Protein AF-A0A3M1LYR3-F1 (afdb_monomer_lite)

Sequence (43 aa):
AFRQRLQEAGKPVKLAITACARKLLTILNAMFRDNTDYRPAPA

Foldseek 3Di:
DQLVVCVVVVHDNVVSVVVVVVVVVVVVVVCVVVVHDDDDDDD

Secondary structure (DSSP, 8-state):
-HHHHHHHTT--HHHHHHHHHHHHHHHHHHHHHTT----PPP-

pLDDT: mean 91.11, std 6.88, range [66.56, 96.81]

Structure (mmCIF, N/CA/C/O backbone):
data_AF-A0A3M1LYR3-F1
#
_entry.id   AF-A0A3M1LYR3-F1
#
loop_
_atom_site.group_PDB
_atom_site.id
_atom_site.type_symbol
_atom_site.label_atom_id
_atom_site.label_alt_id
_atom_site.label_comp_id
_atom_site.label_asym_id
_atom_site.label_entity_id
_atom_site.label_seq_id
_atom_site.pdbx_PDB_ins_code
_atom_site.Cartn_x
_atom_site.Cartn_y
_atom_site.Cartn_z
_atom_site.occupancy
_atom_site.B_iso_or_equiv
_atom_site.auth_seq_id
_atom_site.auth_comp_id
_atom_site.auth_asym_id
_atom_site.auth_atom_id
_atom_site.pdbx_PDB_model_num
ATOM 1 N N . ALA A 1 1 ? -7.097 7.253 -1.287 1.00 77.69 1 ALA A N 1
ATOM 2 C CA . ALA A 1 1 ? -7.7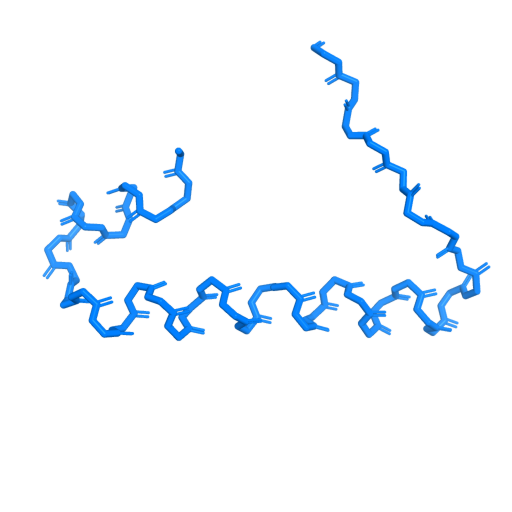79 6.198 -2.072 1.00 77.69 1 ALA A CA 1
ATOM 3 C C . ALA A 1 1 ? -7.706 4.788 -1.449 1.00 77.69 1 ALA A C 1
ATOM 5 O O . ALA A 1 1 ? -8.686 4.372 -0.857 1.00 77.69 1 ALA A O 1
ATOM 6 N N . PHE A 1 2 ? -6.604 4.018 -1.527 1.00 85.88 2 PHE A N 1
ATOM 7 C CA . PHE A 1 2 ? -6.628 2.577 -1.156 1.00 85.88 2 PHE A CA 1
ATOM 8 C C . PHE A 1 2 ? -6.916 2.290 0.332 1.00 85.88 2 PHE A C 1
ATOM 10 O O . PHE A 1 2 ? -7.788 1.485 0.643 1.00 85.88 2 PHE A O 1
ATOM 17 N N . ARG A 1 3 ? -6.233 2.982 1.254 1.00 88.31 3 ARG A N 1
ATOM 18 C CA . ARG A 1 3 ? -6.491 2.860 2.701 1.00 88.31 3 ARG A CA 1
ATOM 19 C C . ARG A 1 3 ? -7.919 3.273 3.070 1.00 88.31 3 ARG A C 1
ATOM 21 O O . ARG A 1 3 ? -8.556 2.571 3.843 1.00 88.31 3 ARG A O 1
ATOM 28 N N . GLN A 1 4 ? -8.399 4.383 2.507 1.00 89.75 4 GLN A N 1
ATOM 29 C CA . GLN A 1 4 ? -9.757 4.889 2.741 1.00 89.75 4 GLN A CA 1
ATOM 30 C C . GLN A 1 4 ? -10.803 3.860 2.318 1.00 89.75 4 GLN A C 1
ATOM 32 O O . GLN A 1 4 ? -11.628 3.497 3.139 1.00 89.75 4 GLN A O 1
ATOM 37 N N . ARG A 1 5 ? -10.668 3.258 1.128 1.00 92.25 5 ARG A N 1
ATOM 38 C CA . ARG A 1 5 ? -11.566 2.182 0.669 1.00 92.25 5 ARG A CA 1
ATOM 39 C C . ARG A 1 5 ? -11.603 0.983 1.619 1.00 92.25 5 ARG A C 1
ATOM 41 O O . ARG A 1 5 ? -12.642 0.356 1.783 1.00 92.25 5 ARG A O 1
ATOM 48 N N . LEU A 1 6 ? -10.475 0.642 2.249 1.00 90.81 6 LEU A N 1
ATOM 49 C CA . LEU A 1 6 ? -10.436 -0.430 3.251 1.00 90.81 6 LEU A CA 1
ATOM 50 C C . LEU A 1 6 ? -11.160 -0.020 4.540 1.00 90.81 6 LEU A C 1
ATOM 52 O O . LEU A 1 6 ? -11.880 -0.835 5.109 1.00 90.81 6 LEU A O 1
ATOM 56 N N . GLN A 1 7 ? -10.981 1.222 4.987 1.00 90.50 7 GLN A N 1
ATOM 57 C CA . GLN A 1 7 ? -11.649 1.757 6.175 1.00 90.50 7 GLN A CA 1
ATOM 58 C C . GLN A 1 7 ? -13.162 1.916 5.961 1.00 90.50 7 GLN A C 1
ATOM 60 O O . GLN A 1 7 ? -13.932 1.523 6.828 1.00 90.50 7 GLN A O 1
ATOM 65 N N . GLU A 1 8 ? -13.584 2.408 4.794 1.00 91.94 8 GLU A N 1
ATOM 66 C CA . GLU A 1 8 ? -14.987 2.496 4.361 1.00 91.94 8 GLU A CA 1
ATOM 67 C C . GLU A 1 8 ? -15.648 1.113 4.305 1.00 91.94 8 GLU A C 1
ATOM 69 O O . GLU A 1 8 ? -16.806 0.962 4.673 1.00 91.94 8 GLU A O 1
ATOM 74 N N . ALA A 1 9 ? -14.891 0.075 3.938 1.00 91.62 9 ALA A N 1
ATOM 75 C CA . ALA A 1 9 ? -15.333 -1.318 4.000 1.00 91.62 9 ALA A CA 1
ATOM 76 C C . ALA A 1 9 ? -15.352 -1.908 5.431 1.00 91.62 9 ALA A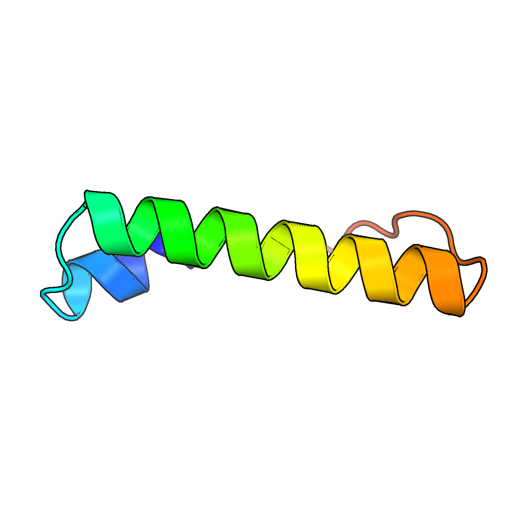 C 1
ATOM 78 O O . ALA A 1 9 ? -15.432 -3.127 5.589 1.00 91.62 9 ALA A O 1
ATOM 79 N N . GLY A 1 10 ? -15.213 -1.083 6.476 1.00 91.81 10 GLY A N 1
ATOM 80 C CA . GLY A 1 10 ? -15.275 -1.497 7.881 1.00 91.81 10 GLY A CA 1
ATOM 81 C C . GLY A 1 10 ? -14.037 -2.240 8.391 1.00 91.81 10 GLY A C 1
ATOM 82 O O . GLY A 1 10 ? -14.077 -2.846 9.463 1.00 91.81 10 GLY A O 1
ATOM 83 N N . LYS A 1 11 ? -12.919 -2.238 7.651 1.00 91.75 11 LYS A N 1
ATOM 84 C CA . LYS A 1 11 ? -11.713 -2.963 8.077 1.00 91.75 11 LYS A CA 1
ATOM 85 C C . LYS A 1 11 ? -10.984 -2.221 9.206 1.00 91.75 11 LYS A C 1
ATOM 87 O O . LYS A 1 11 ? 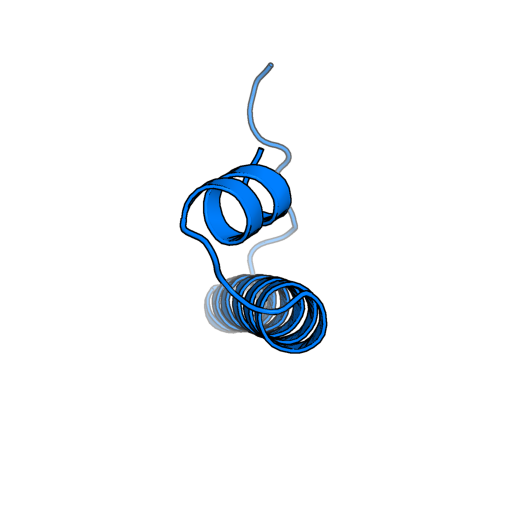-10.804 -1.003 9.117 1.00 91.75 11 LYS A O 1
ATOM 92 N N . PRO A 1 12 ? -10.451 -2.942 10.215 1.00 93.88 12 PRO A N 1
ATOM 93 C CA . PRO A 1 12 ? -9.652 -2.339 11.277 1.00 93.88 12 PRO A CA 1
ATOM 94 C C . PRO A 1 12 ? -8.453 -1.557 10.733 1.00 93.88 12 PRO A C 1
ATOM 96 O O . PRO A 1 12 ? -7.807 -1.968 9.767 1.00 93.88 12 PRO A O 1
ATOM 99 N N . VAL A 1 13 ? -8.082 -0.467 11.409 1.00 91.06 13 VAL A N 1
ATOM 100 C CA . VAL A 1 13 ? -6.977 0.408 10.975 1.00 91.06 13 VAL A CA 1
ATOM 101 C C . VAL A 1 13 ? -5.657 -0.354 10.839 1.00 91.06 13 VAL A C 1
ATOM 103 O O . VAL A 1 13 ? -4.943 -0.166 9.855 1.00 91.06 13 VAL A O 1
ATOM 106 N N . LYS A 1 14 ? -5.358 -1.262 11.777 1.00 93.25 14 LYS A N 1
ATOM 107 C CA . LYS A 1 14 ? -4.157 -2.111 11.718 1.00 93.25 14 LYS A CA 1
ATOM 108 C C . LYS A 1 14 ? -4.131 -2.955 10.439 1.00 93.25 14 LYS A C 1
ATOM 110 O O . LYS A 1 14 ? -3.123 -2.965 9.742 1.00 93.25 14 LYS A O 1
ATOM 115 N N . LEU A 1 15 ? -5.262 -3.568 10.078 1.00 94.06 15 LEU A N 1
ATOM 116 C CA . LEU A 1 15 ? -5.393 -4.350 8.846 1.00 94.06 15 LEU A CA 1
ATOM 117 C C . LEU A 1 15 ? -5.178 -3.479 7.604 1.00 94.06 15 LEU A C 1
ATOM 119 O O . LEU A 1 15 ? -4.511 -3.905 6.665 1.00 94.06 15 LEU A O 1
ATOM 123 N N . ALA A 1 16 ? -5.711 -2.255 7.599 1.00 94.12 16 ALA A N 1
ATOM 124 C CA . ALA A 1 16 ? -5.533 -1.335 6.482 1.00 94.12 16 ALA A CA 1
ATOM 125 C C . ALA A 1 16 ? -4.054 -0.952 6.276 1.00 94.12 16 ALA A C 1
ATOM 127 O O . ALA A 1 16 ? -3.589 -0.913 5.138 1.00 94.12 16 ALA A O 1
ATOM 128 N N . ILE A 1 17 ? -3.299 -0.732 7.359 1.00 94.62 17 ILE A N 1
ATOM 129 C CA . ILE A 1 17 ? -1.856 -0.446 7.298 1.00 94.62 17 ILE A CA 1
ATOM 130 C C . ILE A 1 17 ? -1.086 -1.667 6.784 1.00 94.62 17 ILE A C 1
ATOM 132 O O . ILE A 1 17 ? -0.309 -1.543 5.838 1.00 94.62 17 ILE A O 1
ATOM 136 N N . THR A 1 18 ? -1.344 -2.856 7.338 1.00 96.19 18 THR A N 1
ATOM 137 C CA . THR A 1 18 ? -0.702 -4.101 6.889 1.00 96.19 18 THR A CA 1
ATOM 138 C C . THR A 1 18 ? -1.000 -4.394 5.416 1.00 96.19 18 THR A C 1
ATOM 140 O O . THR A 1 18 ? -0.105 -4.783 4.667 1.00 96.19 18 THR A O 1
ATOM 143 N N . ALA A 1 19 ? -2.233 -4.154 4.960 1.00 95.75 19 ALA A N 1
ATOM 144 C CA . ALA A 1 19 ? -2.610 -4.315 3.559 1.00 95.75 19 ALA A CA 1
ATOM 145 C C . ALA A 1 19 ? -1.872 -3.328 2.638 1.00 95.75 19 ALA A C 1
ATOM 147 O O . ALA A 1 19 ? -1.420 -3.725 1.563 1.00 95.75 19 ALA A O 1
ATOM 148 N N . CYS A 1 20 ? -1.710 -2.067 3.057 1.00 95.06 20 CYS A N 1
ATOM 149 C CA . CYS A 1 20 ? -0.898 -1.090 2.330 1.00 95.06 20 CYS A CA 1
ATOM 150 C C . CYS A 1 20 ? 0.565 -1.537 2.228 1.00 95.06 20 CYS A C 1
ATOM 152 O O . CYS A 1 20 ? 1.111 -1.546 1.128 1.00 95.06 20 CYS A O 1
ATOM 154 N N . ALA A 1 21 ? 1.177 -1.962 3.338 1.00 96.31 21 ALA A N 1
ATOM 155 C CA . ALA A 1 21 ? 2.558 -2.442 3.349 1.00 96.31 21 ALA A CA 1
ATOM 156 C C . ALA A 1 21 ? 2.747 -3.648 2.416 1.00 96.31 21 ALA A C 1
ATOM 158 O O . ALA A 1 21 ? 3.642 -3.645 1.573 1.00 96.31 21 ALA A O 1
ATOM 159 N N . ARG A 1 22 ? 1.848 -4.643 2.483 1.00 96.81 22 ARG A N 1
ATOM 160 C CA . ARG A 1 22 ? 1.895 -5.816 1.598 1.00 96.81 22 ARG A CA 1
ATOM 161 C C . ARG A 1 22 ? 1.791 -5.424 0.126 1.00 96.81 22 ARG A C 1
ATOM 163 O O . ARG A 1 22 ? 2.517 -5.974 -0.699 1.00 96.81 22 ARG A O 1
ATOM 170 N N . LYS A 1 23 ? 0.914 -4.470 -0.209 1.00 94.38 23 LYS A N 1
ATOM 171 C CA . LYS A 1 23 ? 0.783 -3.953 -1.577 1.00 94.38 23 LYS A CA 1
ATOM 172 C C . LYS A 1 23 ? 2.086 -3.305 -2.058 1.00 94.38 23 LYS A C 1
ATOM 174 O O . LYS A 1 23 ? 2.516 -3.613 -3.163 1.00 94.38 23 LYS A O 1
ATOM 179 N N . LEU A 1 24 ? 2.721 -2.469 -1.233 1.00 94.69 24 LEU A N 1
ATOM 180 C CA . LEU A 1 24 ? 3.997 -1.822 -1.566 1.00 94.69 24 LEU A CA 1
ATOM 181 C C . LEU A 1 24 ? 5.105 -2.850 -1.809 1.00 94.69 24 LEU A C 1
ATOM 183 O O . LEU A 1 24 ? 5.725 -2.836 -2.865 1.00 94.69 24 LEU A O 1
ATOM 187 N N . LEU A 1 25 ? 5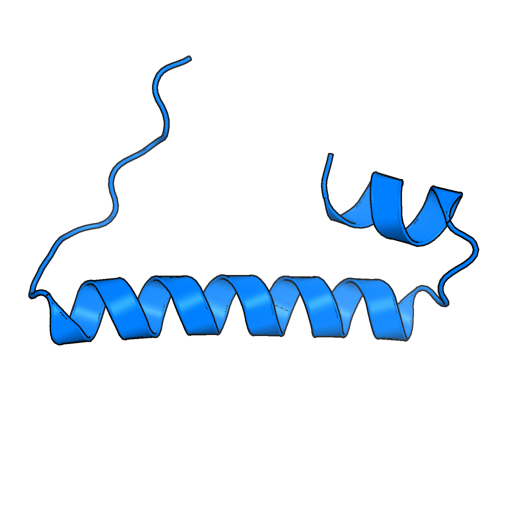.292 -3.792 -0.881 1.00 96.56 25 LEU A N 1
ATOM 188 C CA . LEU A 1 25 ? 6.301 -4.847 -1.017 1.00 96.56 25 LEU A CA 1
ATOM 189 C C . LEU A 1 25 ? 6.061 -5.725 -2.251 1.00 96.56 25 LEU A C 1
ATOM 191 O O . LEU A 1 25 ? 7.006 -6.114 -2.924 1.00 96.56 25 LEU A O 1
ATOM 195 N N . THR A 1 26 ? 4.798 -6.003 -2.587 1.00 96.38 26 THR A N 1
ATOM 196 C CA . THR A 1 26 ? 4.459 -6.771 -3.796 1.00 96.38 26 THR A CA 1
ATOM 197 C C . THR A 1 26 ? 4.884 -6.031 -5.066 1.00 96.38 26 THR A C 1
ATOM 199 O O . THR A 1 26 ? 5.434 -6.651 -5.971 1.00 96.38 26 THR A O 1
ATOM 202 N N . ILE A 1 27 ? 4.661 -4.714 -5.124 1.00 94.25 27 ILE A N 1
ATOM 203 C CA . ILE A 1 27 ? 5.068 -3.879 -6.263 1.00 94.25 27 ILE A CA 1
ATOM 204 C C . ILE A 1 27 ? 6.594 -3.840 -6.377 1.00 94.25 27 ILE A C 1
ATOM 206 O O . ILE A 1 27 ? 7.125 -4.077 -7.457 1.00 94.25 27 ILE A O 1
ATOM 210 N N . LEU A 1 28 ? 7.298 -3.611 -5.265 1.00 95.25 28 LEU A N 1
ATOM 211 C CA . LEU A 1 28 ? 8.763 -3.585 -5.245 1.00 95.25 28 LEU A CA 1
ATOM 212 C C . LEU A 1 28 ? 9.366 -4.931 -5.663 1.00 95.25 28 LEU A C 1
ATOM 214 O O . LEU A 1 28 ? 10.313 -4.967 -6.442 1.00 95.25 28 LEU A O 1
ATOM 218 N N . ASN A 1 29 ? 8.781 -6.044 -5.216 1.00 96.50 29 ASN A N 1
ATOM 219 C CA . ASN A 1 29 ? 9.225 -7.374 -5.628 1.00 96.50 29 ASN A CA 1
ATOM 220 C C . ASN A 1 29 ? 9.004 -7.634 -7.126 1.00 96.50 29 ASN A C 1
ATOM 222 O O . ASN A 1 29 ? 9.791 -8.355 -7.735 1.00 96.50 29 ASN A O 1
ATOM 226 N N . ALA A 1 30 ? 7.939 -7.089 -7.721 1.00 95.69 30 ALA A N 1
ATOM 227 C CA . ALA A 1 30 ? 7.723 -7.174 -9.165 1.00 95.69 30 ALA A CA 1
ATOM 228 C C . ALA A 1 30 ? 8.759 -6.331 -9.927 1.00 95.69 30 ALA A C 1
ATOM 230 O O . ALA A 1 30 ? 9.418 -6.844 -10.820 1.00 95.69 30 ALA A O 1
ATOM 231 N N . MET A 1 31 ? 8.989 -5.088 -9.492 1.00 95.88 31 MET A N 1
ATOM 232 C CA . MET A 1 31 ? 10.008 -4.195 -10.064 1.00 95.88 31 MET A CA 1
ATOM 233 C C . MET A 1 31 ? 11.404 -4.821 -10.047 1.00 95.88 31 MET A C 1
ATOM 235 O O . MET A 1 31 ? 12.101 -4.804 -11.057 1.00 95.88 31 MET A O 1
ATOM 239 N N . PHE A 1 32 ? 11.787 -5.428 -8.922 1.00 95.62 32 PHE A N 1
ATOM 240 C CA . PHE A 1 32 ? 13.081 -6.091 -8.784 1.00 95.62 32 PHE A CA 1
ATOM 241 C C . PHE A 1 32 ? 13.220 -7.304 -9.712 1.00 95.62 32 PHE A C 1
ATOM 243 O O . PHE A 1 32 ? 14.251 -7.478 -10.353 1.00 95.62 32 PHE A O 1
ATOM 250 N N . ARG A 1 33 ? 12.170 -8.129 -9.819 1.00 96.62 33 ARG A N 1
ATOM 251 C CA . ARG A 1 33 ? 12.142 -9.282 -10.733 1.00 96.62 33 ARG A CA 1
ATOM 252 C C . ARG A 1 33 ? 12.310 -8.852 -12.188 1.00 96.62 33 ARG A C 1
ATOM 254 O O . ARG A 1 33 ? 13.064 -9.479 -12.925 1.00 96.62 33 ARG A O 1
ATOM 261 N N . ASP A 1 34 ? 11.625 -7.781 -12.568 1.00 96.31 34 ASP A N 1
ATOM 262 C CA . ASP A 1 34 ? 11.551 -7.311 -13.949 1.00 96.31 34 ASP A CA 1
ATOM 263 C C . ASP A 1 34 ? 12.657 -6.287 -14.277 1.00 96.31 34 ASP A C 1
ATOM 265 O O . ASP A 1 34 ? 12.629 -5.686 -15.349 1.00 96.31 34 ASP A O 1
ATOM 269 N N . ASN A 1 35 ? 13.616 -6.057 -13.361 1.00 94.88 35 ASN A N 1
ATOM 270 C CA . ASN A 1 35 ? 14.670 -5.032 -13.461 1.00 94.88 35 ASN A CA 1
ATOM 271 C C . ASN A 1 35 ? 14.139 -3.677 -13.963 1.00 94.88 35 ASN A C 1
ATOM 273 O O . ASN A 1 35 ? 14.724 -3.036 -14.834 1.00 94.88 35 ASN A O 1
ATOM 277 N N . THR A 1 36 ? 12.982 -3.268 -13.447 1.00 92.12 36 THR A N 1
ATOM 278 C CA . THR A 1 36 ? 12.284 -2.061 -13.889 1.00 92.12 36 THR A CA 1
ATOM 279 C C . THR A 1 36 ? 12.251 -1.037 -12.764 1.00 92.12 36 THR A C 1
ATOM 281 O O . THR A 1 36 ? 11.850 -1.350 -11.644 1.00 92.12 36 THR A O 1
ATOM 284 N N . ASP A 1 37 ? 12.618 0.203 -13.079 1.00 91.38 37 ASP A N 1
ATOM 285 C CA . ASP A 1 37 ? 12.560 1.312 -12.128 1.00 91.38 37 ASP A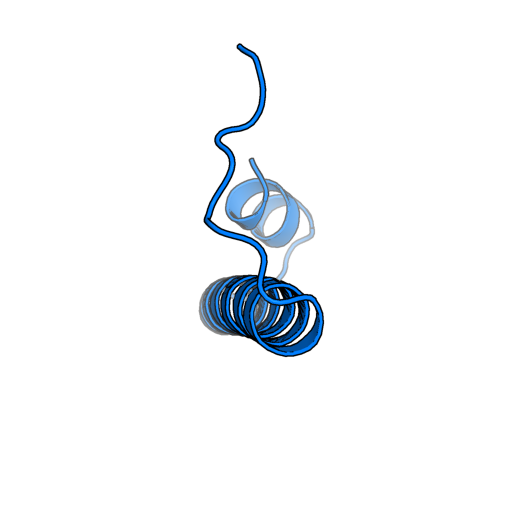 CA 1
ATOM 286 C C . ASP A 1 37 ? 11.124 1.742 -11.805 1.00 91.38 37 ASP A C 1
ATOM 288 O O . A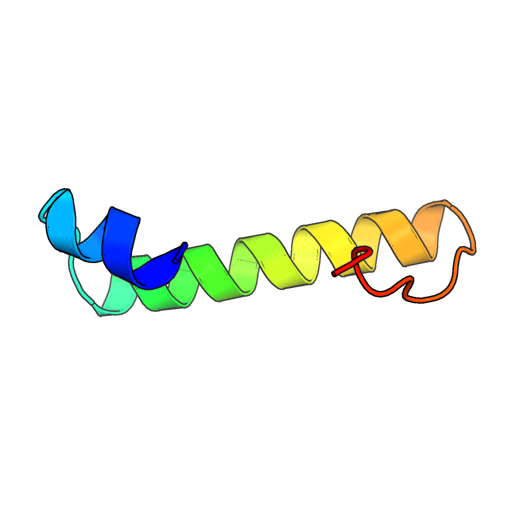SP A 1 37 ? 10.168 1.473 -12.540 1.00 91.38 37 ASP A O 1
ATOM 292 N N . TYR A 1 38 ? 10.966 2.465 -10.694 1.00 88.56 38 TYR A N 1
ATOM 293 C CA . TYR A 1 38 ? 9.682 3.051 -10.325 1.00 88.56 38 TYR A CA 1
ATOM 294 C C . TYR A 1 38 ? 9.188 4.013 -11.413 1.00 88.56 38 TYR A C 1
ATOM 296 O O . TYR A 1 38 ? 9.829 5.018 -11.721 1.00 88.56 38 TYR A O 1
ATOM 304 N N . ARG A 1 39 ? 7.998 3.734 -11.954 1.00 84.38 39 ARG A N 1
ATOM 305 C CA . ARG A 1 39 ? 7.312 4.605 -12.913 1.00 84.38 39 ARG A CA 1
ATOM 306 C C . ARG A 1 39 ? 6.123 5.259 -12.210 1.00 84.38 39 ARG A C 1
ATOM 308 O O . ARG A 1 39 ? 5.227 4.533 -11.769 1.00 84.38 39 ARG A O 1
ATOM 315 N N . PRO A 1 40 ? 6.086 6.595 -12.075 1.00 80.88 40 PRO A N 1
ATOM 316 C CA . PRO A 1 40 ? 4.905 7.264 -11.551 1.00 80.88 40 PRO A CA 1
ATOM 317 C C . PRO A 1 40 ? 3.723 7.018 -12.495 1.00 80.88 40 PRO A C 1
ATOM 319 O O . PRO A 1 40 ? 3.887 6.991 -13.716 1.00 80.88 40 PRO A O 1
ATOM 322 N N . ALA A 1 41 ? 2.531 6.819 -11.930 1.00 75.25 41 ALA A N 1
ATOM 323 C CA . ALA A 1 41 ? 1.319 6.766 -12.738 1.00 75.25 41 ALA A CA 1
ATOM 324 C C . ALA A 1 41 ? 1.130 8.121 -13.450 1.00 75.25 41 ALA A C 1
ATOM 326 O O . ALA A 1 41 ? 1.375 9.154 -12.817 1.00 75.25 41 ALA A O 1
ATOM 327 N N . PRO A 1 42 ? 0.724 8.139 -14.735 1.00 72.06 42 PRO A N 1
ATOM 328 C CA . PRO A 1 42 ? 0.350 9.383 -15.398 1.00 72.06 42 PRO A CA 1
ATOM 329 C C . PRO A 1 42 ? -0.798 10.053 -14.627 1.00 72.06 42 PRO A C 1
ATOM 331 O O . PRO A 1 42 ? -1.631 9.354 -14.042 1.00 72.06 42 PRO A O 1
ATOM 334 N N . ALA A 1 43 ? -0.763 11.388 -14.582 1.00 66.56 43 ALA A N 1
ATOM 335 C CA . ALA A 1 43 ? -1.708 12.226 -13.841 1.00 66.56 43 ALA A CA 1
ATOM 336 C C . ALA A 1 43 ? -3.157 12.056 -14.317 1.00 66.56 43 ALA A C 1
ATOM 338 O O . ALA A 1 43 ? -3.356 11.868 -15.539 1.00 66.56 43 ALA A O 1
#

Radius of gyration: 12.92 Å; chains: 1; bounding box: 30×22×27 Å